Protein AF-A0A173XQC5-F1 (afdb_monomer)

Nearest PDB structures (foldseek):
  3r0a-assembly1_A  TM=6.896E-01  e=1.396E-01  Methanosarcina mazei
  2v79-assembly1_B  TM=6.454E-01  e=3.906E-01  Bacillus subtilis
  3f21-assembly1_B  TM=8.472E-01  e=1.649E+00  Homo sapiens
  1sfu-assembly1_B  TM=7.764E-01  e=1.649E+00  Yaba-like disease virus
  3lmm-assembly2_B  TM=5.802E-01  e=1.438E+00  Corynebacterium diphtheriae

Mean predicted aligned error: 8.22 Å

Organism: NCBI:txid418240

Structure (mmCIF, N/CA/C/O backbone):
data_AF-A0A173XQC5-F1
#
_entry.id   AF-A0A173XQC5-F1
#
loop_
_atom_site.group_PDB
_atom_site.id
_atom_site.type_symbol
_atom_site.label_atom_id
_atom_site.label_alt_id
_atom_site.label_comp_id
_atom_site.label_asym_id
_atom_site.label_entity_id
_atom_site.label_seq_id
_atom_site.pdbx_PDB_ins_code
_atom_site.Cartn_x
_atom_site.Cartn_y
_atom_site.Cartn_z
_atom_site.occupancy
_atom_site.B_iso_or_equiv
_atom_site.auth_seq_id
_atom_site.auth_comp_id
_atom_site.auth_asym_id
_atom_site.auth_atom_id
_atom_site.pdbx_PDB_model_num
ATOM 1 N N . MET A 1 1 ? -30.152 14.641 1.444 1.00 43.34 1 MET A N 1
ATOM 2 C CA . MET A 1 1 ? -30.149 13.581 0.413 1.00 43.34 1 MET A CA 1
ATOM 3 C C . MET A 1 1 ? -28.738 13.475 -0.141 1.00 43.34 1 MET A C 1
ATOM 5 O O . MET A 1 1 ? -28.241 14.466 -0.654 1.00 43.34 1 MET A O 1
ATOM 9 N N . THR A 1 2 ? -28.064 12.340 0.026 1.00 49.25 2 THR A N 1
ATOM 10 C CA . THR A 1 2 ? -26.711 12.110 -0.510 1.00 49.25 2 THR A CA 1
ATOM 11 C C . THR A 1 2 ? -26.831 11.437 -1.873 1.00 49.25 2 THR A C 1
ATOM 13 O O . THR A 1 2 ? -27.351 10.330 -1.983 1.00 49.25 2 THR A O 1
ATOM 16 N N . GLN A 1 3 ? -26.396 12.129 -2.922 1.00 60.69 3 GLN A N 1
ATOM 17 C CA . GLN A 1 3 ? -26.473 11.656 -4.300 1.00 60.69 3 GLN A CA 1
ATOM 18 C C . GLN A 1 3 ? -25.208 10.848 -4.611 1.00 60.69 3 GLN A C 1
ATOM 20 O O . GLN A 1 3 ? -24.098 11.376 -4.578 1.00 60.69 3 GLN A O 1
ATOM 25 N N . VAL A 1 4 ? -25.362 9.545 -4.852 1.00 65.38 4 VAL A N 1
ATOM 26 C CA . VAL A 1 4 ? -24.245 8.664 -5.216 1.00 65.38 4 VAL A CA 1
ATOM 27 C C . VAL A 1 4 ? -24.055 8.730 -6.728 1.00 65.38 4 VAL A C 1
ATOM 29 O O . VAL A 1 4 ? -24.850 8.171 -7.481 1.00 65.38 4 VAL A O 1
ATOM 32 N N . PHE A 1 5 ? -22.990 9.390 -7.176 1.00 64.12 5 PHE A N 1
ATOM 33 C CA . PHE A 1 5 ? -22.554 9.345 -8.569 1.00 64.12 5 PHE A CA 1
ATOM 34 C C . PHE A 1 5 ? -21.757 8.060 -8.797 1.00 64.12 5 PHE A C 1
ATOM 36 O O . PHE A 1 5 ? -20.612 7.937 -8.361 1.00 64.12 5 PHE A O 1
ATOM 43 N N . ARG A 1 6 ? -22.371 7.073 -9.456 1.00 62.72 6 ARG A N 1
ATOM 44 C CA . ARG A 1 6 ? -21.657 5.888 -9.938 1.00 62.72 6 ARG A CA 1
ATOM 45 C C . ARG A 1 6 ? -21.113 6.184 -11.328 1.00 62.72 6 ARG A C 1
ATOM 47 O O . ARG A 1 6 ? -21.876 6.337 -12.272 1.00 62.72 6 ARG A O 1
ATOM 54 N N . VAL A 1 7 ? -19.793 6.266 -11.442 1.00 72.62 7 VAL A N 1
ATOM 55 C CA . VAL A 1 7 ? -19.118 6.227 -12.740 1.00 72.62 7 VAL A CA 1
ATOM 56 C C . VAL A 1 7 ? -19.103 4.765 -13.182 1.00 72.62 7 VAL A C 1
ATOM 58 O O . VAL A 1 7 ? -18.485 3.941 -12.507 1.00 72.62 7 VAL A O 1
ATOM 61 N N . GLU A 1 8 ? -19.783 4.428 -14.279 1.00 66.75 8 GLU A N 1
ATOM 62 C CA . GLU A 1 8 ? -19.635 3.107 -14.897 1.00 66.75 8 GLU A CA 1
ATOM 63 C C . GLU A 1 8 ? -18.199 2.952 -15.406 1.00 66.75 8 GLU A C 1
ATOM 65 O O . GLU A 1 8 ? -17.776 3.594 -16.368 1.00 66.75 8 GLU A O 1
ATOM 70 N N . ARG A 1 9 ? -17.418 2.109 -14.728 1.00 68.44 9 ARG A N 1
ATOM 71 C CA . ARG A 1 9 ? -16.077 1.707 -15.157 1.00 68.44 9 ARG A CA 1
ATOM 72 C C . ARG A 1 9 ? -16.128 0.239 -15.550 1.00 68.44 9 ARG A C 1
ATOM 74 O O . ARG A 1 9 ? -16.013 -0.632 -14.700 1.00 68.44 9 ARG A O 1
ATOM 81 N N . ASN A 1 10 ? -16.292 -0.022 -16.844 1.00 77.56 10 ASN A N 1
ATOM 82 C CA . ASN A 1 10 ? -16.419 -1.386 -17.374 1.00 77.56 10 ASN A CA 1
ATOM 83 C C . ASN A 1 10 ? -15.069 -2.015 -17.775 1.00 77.56 10 ASN A C 1
ATOM 85 O O . ASN A 1 10 ? -15.037 -3.137 -18.273 1.00 77.56 10 ASN A O 1
ATOM 89 N N . LYS A 1 11 ? -13.951 -1.295 -17.602 1.00 79.44 11 LYS A N 1
ATOM 90 C CA . LYS A 1 11 ? -12.580 -1.731 -17.928 1.00 79.44 11 LYS A CA 1
ATOM 91 C C . LYS A 1 11 ? -11.586 -1.135 -16.922 1.00 79.44 11 LYS A C 1
ATOM 93 O O . LYS A 1 11 ? -11.904 -0.129 -16.288 1.00 79.44 11 LYS A O 1
ATOM 98 N N . ASN A 1 12 ? -10.394 -1.729 -16.808 1.00 84.00 12 ASN A N 1
ATOM 99 C CA . ASN A 1 12 ? -9.295 -1.278 -15.936 1.00 84.00 12 ASN A CA 1
ATOM 100 C C . ASN A 1 12 ? -9.690 -1.162 -14.451 1.00 84.00 12 ASN A C 1
ATOM 102 O O . ASN A 1 12 ? -9.448 -0.141 -13.808 1.00 84.00 12 ASN A O 1
ATOM 106 N N . PHE A 1 13 ? -10.333 -2.201 -13.918 1.00 86.94 13 PHE A N 1
ATOM 107 C CA . PHE A 1 13 ? -10.667 -2.307 -12.500 1.00 86.94 13 PHE A CA 1
ATOM 108 C C . PHE A 1 13 ? -10.014 -3.547 -11.891 1.00 86.94 13 PHE A C 1
ATOM 110 O O . PHE A 1 13 ? -9.861 -4.571 -12.554 1.00 86.94 13 PHE A O 1
ATOM 117 N N . THR A 1 14 ? -9.673 -3.454 -10.611 1.00 87.25 14 THR A N 1
ATOM 118 C CA . THR A 1 14 ? -9.115 -4.565 -9.839 1.00 87.25 14 THR A CA 1
ATOM 119 C C . THR A 1 14 ? -10.187 -5.107 -8.909 1.00 87.25 14 THR A C 1
ATOM 121 O O . THR A 1 14 ? -10.722 -4.377 -8.074 1.00 87.25 14 THR A O 1
ATOM 124 N N . VAL A 1 15 ? -10.505 -6.394 -9.048 1.00 87.81 15 VAL A N 1
ATOM 125 C CA . VAL A 1 15 ? -11.342 -7.115 -8.084 1.00 87.81 15 VAL A CA 1
ATOM 126 C C . VAL A 1 15 ? -10.423 -7.725 -7.040 1.00 87.81 15 VAL A C 1
ATOM 128 O O . VAL A 1 15 ? -9.551 -8.522 -7.365 1.00 87.81 15 VAL A O 1
ATOM 131 N N . MET A 1 16 ? -10.618 -7.352 -5.781 1.00 88.44 16 MET A N 1
ATOM 132 C CA . MET A 1 16 ? -9.797 -7.819 -4.667 1.00 88.44 16 MET A CA 1
ATOM 133 C C . MET A 1 16 ? -10.664 -8.170 -3.461 1.00 88.44 16 MET A C 1
ATOM 135 O O . MET A 1 16 ? -11.739 -7.605 -3.256 1.00 88.44 16 MET A O 1
ATOM 139 N N . SER A 1 17 ? -10.192 -9.114 -2.646 1.00 89.44 17 SER A N 1
ATOM 140 C CA . SER A 1 17 ? -10.871 -9.504 -1.409 1.00 89.44 17 SER A CA 1
ATOM 141 C C . SER A 1 17 ? -10.887 -8.358 -0.397 1.00 89.44 17 SER A C 1
ATOM 143 O O . SER A 1 17 ? -9.861 -7.735 -0.132 1.00 89.44 17 SER A O 1
ATOM 145 N N . ASN A 1 18 ? -12.024 -8.155 0.273 1.00 92.94 18 ASN A N 1
ATOM 146 C CA . ASN A 1 18 ? -12.176 -7.150 1.332 1.00 92.94 18 ASN A CA 1
ATOM 147 C C . ASN A 1 18 ? -11.411 -7.472 2.629 1.00 92.94 18 ASN A C 1
ATOM 149 O O . ASN A 1 18 ? -11.460 -6.683 3.572 1.00 92.94 18 ASN A O 1
ATOM 153 N N . HIS A 1 19 ? -10.740 -8.623 2.713 1.00 92.19 19 HIS A N 1
ATOM 154 C CA . HIS A 1 19 ? -10.047 -9.068 3.923 1.00 92.19 19 HIS A CA 1
ATOM 155 C C . HIS A 1 19 ? -9.052 -8.021 4.454 1.00 92.19 19 HIS A C 1
ATOM 157 O O . HIS A 1 19 ? -9.148 -7.604 5.608 1.00 92.19 19 HIS A O 1
ATOM 163 N N . HIS A 1 20 ? -8.163 -7.517 3.593 1.00 91.25 20 HIS A N 1
ATOM 164 C CA . HIS A 1 20 ? -7.155 -6.526 3.977 1.00 91.25 20 HIS A CA 1
ATOM 165 C C . HIS A 1 20 ? -7.771 -5.175 4.375 1.00 91.25 20 HIS A C 1
ATOM 167 O O . HIS A 1 20 ? -7.290 -4.529 5.302 1.00 91.25 20 HIS A O 1
ATOM 173 N N . PHE A 1 21 ? -8.887 -4.765 3.760 1.00 93.06 21 PHE A N 1
ATOM 174 C CA . PHE A 1 21 ? -9.599 -3.549 4.168 1.00 93.06 21 PHE A CA 1
ATOM 175 C C . PHE A 1 21 ? -10.204 -3.656 5.570 1.00 93.06 21 PHE A C 1
ATOM 177 O O . PHE A 1 21 ? -10.221 -2.661 6.301 1.00 93.06 21 PHE A O 1
ATOM 184 N N . LYS A 1 22 ? -10.668 -4.851 5.952 1.00 94.56 22 LYS A N 1
ATOM 185 C CA . LYS A 1 22 ? -11.274 -5.125 7.263 1.00 94.56 22 LYS A CA 1
ATOM 186 C C . LYS A 1 22 ? -10.252 -5.290 8.387 1.00 94.56 22 LYS A C 1
ATOM 188 O O . LYS A 1 22 ? -10.619 -5.120 9.547 1.00 94.56 22 LYS A O 1
ATOM 193 N N . ASN A 1 23 ? -8.994 -5.586 8.067 1.00 94.38 23 ASN A N 1
ATOM 194 C CA . ASN A 1 23 ? -7.923 -5.628 9.055 1.00 94.38 23 ASN A CA 1
ATOM 195 C C . ASN A 1 23 ? -7.675 -4.203 9.598 1.00 94.38 23 ASN A C 1
ATOM 197 O O . ASN A 1 23 ? -7.354 -3.285 8.839 1.00 94.38 23 ASN A O 1
ATOM 201 N N . LYS A 1 24 ? -7.896 -4.003 10.902 1.00 95.50 24 LYS A N 1
ATOM 202 C CA . LYS A 1 24 ? -7.758 -2.697 11.574 1.00 95.50 24 LYS A CA 1
ATOM 203 C C . LYS A 1 24 ? -6.318 -2.361 11.946 1.00 95.50 24 LYS A C 1
ATOM 205 O O . LYS A 1 24 ? -6.030 -1.195 12.187 1.00 95.50 24 LYS A O 1
ATOM 210 N N . ASP A 1 25 ? -5.454 -3.364 11.962 1.00 96.62 25 ASP A N 1
ATOM 211 C CA . ASP A 1 25 ? -4.044 -3.231 12.301 1.00 96.62 25 ASP A CA 1
ATOM 212 C C . ASP A 1 25 ? -3.230 -2.694 11.113 1.00 96.62 25 ASP A C 1
ATOM 214 O O . ASP A 1 25 ? -2.149 -2.149 11.29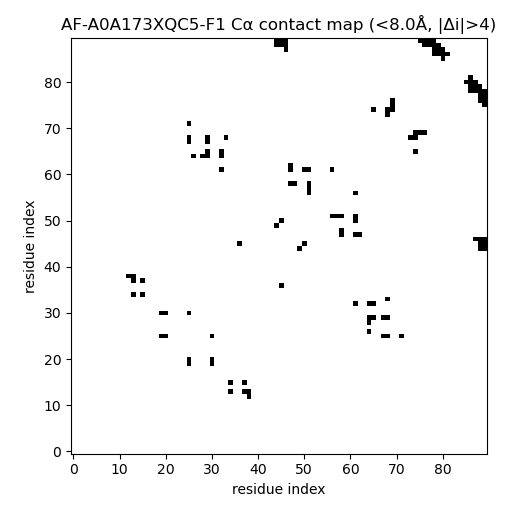9 1.00 96.62 25 ASP A O 1
ATOM 218 N N . LEU A 1 26 ? -3.788 -2.777 9.896 1.00 96.88 26 LEU A N 1
ATOM 219 C CA . LEU A 1 26 ? -3.228 -2.153 8.702 1.00 96.88 26 LEU A CA 1
ATOM 220 C C . LEU A 1 26 ? -3.577 -0.665 8.581 1.00 96.88 26 LEU A C 1
ATOM 222 O O . LEU A 1 26 ? -4.749 -0.261 8.563 1.00 96.88 26 LEU A O 1
ATOM 226 N N . SER A 1 27 ? -2.551 0.133 8.321 1.00 97.25 27 SER A N 1
ATOM 227 C CA . SER A 1 27 ? -2.638 1.522 7.908 1.00 97.25 27 SER A CA 1
ATOM 228 C C . SER A 1 27 ? -3.324 1.657 6.545 1.00 97.25 27 SER A C 1
ATOM 230 O O . SER A 1 27 ? -3.245 0.792 5.667 1.00 97.25 27 SER A O 1
ATOM 232 N N . LEU A 1 28 ? -3.993 2.794 6.321 1.00 95.94 28 LEU A N 1
ATOM 233 C CA . LEU A 1 28 ? -4.590 3.100 5.014 1.00 95.94 28 LEU A CA 1
ATOM 234 C C . LEU A 1 28 ? -3.541 3.148 3.898 1.00 95.94 28 LEU A C 1
ATOM 236 O O . LEU A 1 28 ? -3.841 2.802 2.759 1.00 95.94 28 LEU A O 1
ATOM 240 N N . LYS A 1 29 ? -2.307 3.521 4.240 1.00 95.00 29 LYS A N 1
ATOM 241 C CA . LYS A 1 29 ? -1.166 3.501 3.331 1.00 95.00 29 LYS A CA 1
ATOM 242 C C . LYS A 1 29 ? -0.836 2.079 2.880 1.00 95.00 29 LYS A C 1
ATOM 244 O O . LYS A 1 29 ? -0.757 1.837 1.681 1.00 95.00 29 LYS A O 1
ATOM 249 N N . ALA A 1 30 ? -0.702 1.136 3.815 1.00 96.50 30 ALA A N 1
ATOM 250 C CA . ALA A 1 30 ? -0.453 -0.268 3.495 1.00 96.50 30 ALA A CA 1
ATOM 251 C C . ALA A 1 30 ? -1.589 -0.869 2.654 1.00 96.50 30 ALA A C 1
ATOM 253 O O . ALA A 1 30 ? -1.333 -1.521 1.644 1.00 96.50 30 ALA A O 1
ATOM 254 N N . LYS A 1 31 ? -2.850 -0.571 2.997 1.00 96.56 31 LYS A N 1
ATOM 255 C CA . LYS A 1 31 ? -4.021 -0.992 2.205 1.00 96.56 31 LYS A CA 1
ATOM 256 C C . LYS A 1 31 ? -3.992 -0.431 0.782 1.00 96.56 31 LYS A C 1
ATOM 258 O O . LYS A 1 31 ? -4.240 -1.167 -0.171 1.00 96.56 31 LYS A O 1
ATOM 263 N N . GLY A 1 32 ? -3.678 0.856 0.641 1.00 94.94 32 GLY A N 1
ATOM 264 C CA . GLY A 1 32 ? -3.563 1.526 -0.653 1.00 94.94 32 GLY A CA 1
ATOM 265 C C . GLY A 1 32 ? -2.435 0.949 -1.503 1.00 94.94 32 GLY A C 1
ATOM 266 O O . GLY A 1 32 ? -2.649 0.657 -2.676 1.00 94.94 32 GLY A O 1
ATOM 267 N N . LEU A 1 33 ? -1.267 0.707 -0.902 1.00 95.50 33 LEU A N 1
ATOM 268 C CA . LEU A 1 33 ? -0.138 0.100 -1.600 1.00 95.50 33 LEU A CA 1
ATOM 269 C C . LEU A 1 33 ? -0.451 -1.329 -2.054 1.00 95.50 33 LEU A C 1
ATOM 271 O O . LEU A 1 33 ? -0.183 -1.661 -3.203 1.00 95.50 33 LEU A O 1
ATOM 275 N N . LEU A 1 34 ? -1.069 -2.154 -1.203 1.00 94.75 34 LEU A N 1
ATOM 276 C CA . LEU A 1 34 ? -1.480 -3.506 -1.588 1.00 94.75 34 LEU A CA 1
ATOM 277 C C . LEU A 1 34 ? -2.489 -3.475 -2.744 1.00 94.75 34 LEU A C 1
ATOM 279 O O . LEU A 1 34 ? -2.349 -4.222 -3.708 1.00 94.75 34 LEU A O 1
ATOM 283 N N . SER A 1 35 ? -3.466 -2.568 -2.682 1.00 94.31 35 SER A N 1
ATOM 284 C CA . SER A 1 35 ? -4.447 -2.372 -3.759 1.00 94.31 35 SER A CA 1
ATOM 285 C C . SER A 1 35 ? -3.778 -1.983 -5.078 1.00 94.31 35 SER A C 1
ATOM 287 O O . SER A 1 35 ? -4.148 -2.493 -6.132 1.00 94.31 35 SER A O 1
ATOM 289 N N . LEU A 1 36 ? -2.775 -1.100 -5.017 1.00 93.69 36 LEU A N 1
ATOM 290 C CA . LEU A 1 36 ? -1.975 -0.717 -6.17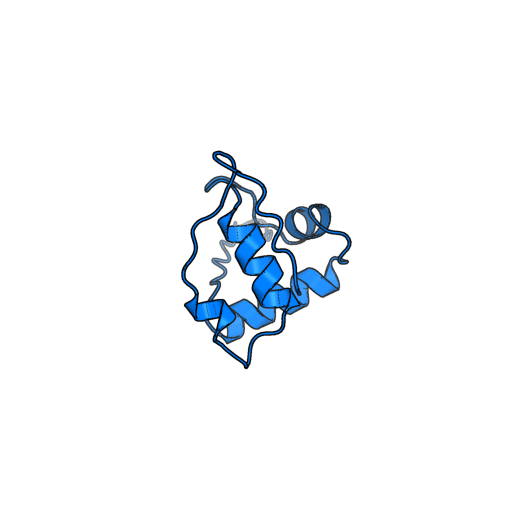4 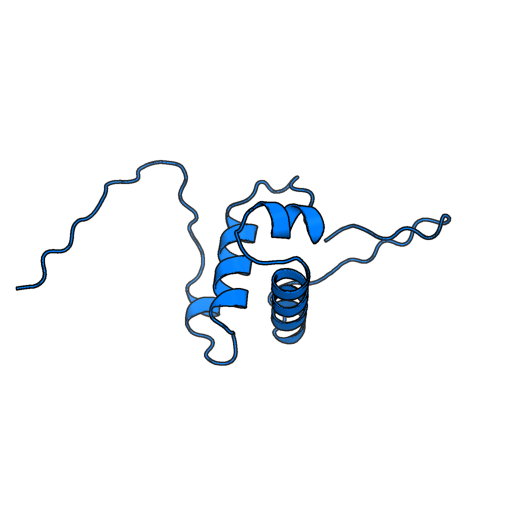1.00 93.69 36 LEU A CA 1
ATOM 291 C C . LEU A 1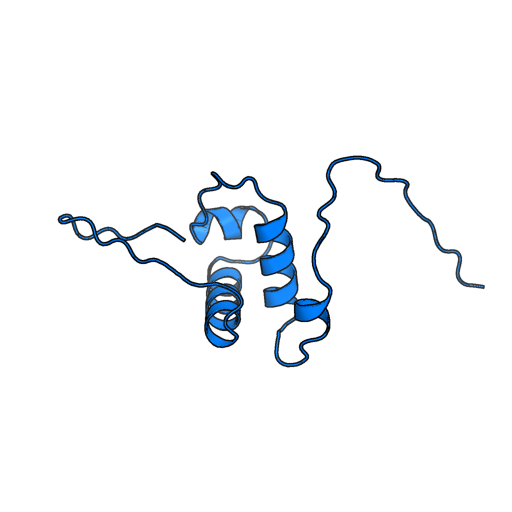 36 ? -1.209 -1.924 -6.719 1.00 93.69 36 LEU A C 1
ATOM 293 O O . LEU A 1 36 ? -1.315 -2.206 -7.905 1.00 93.69 36 LEU A O 1
ATOM 297 N N . MET A 1 37 ? -0.501 -2.670 -5.869 1.00 92.44 37 MET A N 1
ATOM 298 C CA . MET A 1 37 ? 0.279 -3.844 -6.278 1.00 92.44 37 MET A CA 1
ATOM 299 C C . MET A 1 37 ? -0.576 -4.908 -6.981 1.00 92.44 37 MET A C 1
ATOM 301 O O . MET A 1 37 ? -0.128 -5.466 -7.978 1.00 92.44 37 MET A O 1
ATOM 305 N N . LEU A 1 38 ? -1.811 -5.133 -6.513 1.00 91.69 38 LEU A N 1
ATOM 306 C CA . LEU A 1 38 ? -2.783 -6.056 -7.121 1.00 91.69 38 LEU A CA 1
ATOM 307 C C . LEU A 1 38 ? -3.357 -5.561 -8.458 1.00 91.69 38 LEU A C 1
ATOM 309 O O . LEU A 1 38 ? -3.962 -6.336 -9.193 1.00 91.69 38 LEU A O 1
ATOM 313 N N . SER A 1 39 ? -3.226 -4.268 -8.756 1.00 92.81 39 SER A N 1
ATOM 314 C CA . SER A 1 39 ? -3.666 -3.686 -10.029 1.00 92.81 39 SER A CA 1
ATOM 315 C C . SER A 1 39 ? -2.604 -3.741 -11.126 1.00 92.81 39 SER A C 1
ATOM 317 O O . SER A 1 39 ? -2.907 -3.442 -12.281 1.00 92.81 39 SER A O 1
ATOM 319 N N . LEU A 1 40 ? -1.367 -4.094 -10.768 1.00 92.00 40 LEU A N 1
ATOM 320 C CA . LEU A 1 40 ? -0.241 -4.149 -11.691 1.00 92.00 40 LEU A CA 1
ATOM 321 C C . LEU A 1 40 ? -0.183 -5.510 -12.409 1.00 92.00 40 LEU A C 1
ATOM 323 O O . LEU A 1 40 ? -0.672 -6.504 -11.870 1.00 92.00 40 LEU A O 1
ATOM 327 N N . PRO A 1 41 ? 0.409 -5.567 -13.615 1.00 89.38 41 PRO A N 1
ATOM 328 C CA . PRO A 1 41 ? 0.692 -6.823 -14.308 1.00 89.38 41 PRO A CA 1
ATOM 329 C C . PRO A 1 41 ? 1.574 -7.774 -13.482 1.00 89.38 41 PRO A C 1
ATOM 331 O O . PRO A 1 41 ? 2.402 -7.322 -12.694 1.00 89.38 41 PRO A O 1
ATOM 334 N N . GLU A 1 42 ? 1.449 -9.085 -13.701 1.00 81.44 42 GLU A N 1
ATOM 335 C CA . GLU A 1 42 ? 2.236 -10.104 -12.980 1.00 81.44 42 GLU A CA 1
ATOM 336 C C . GLU A 1 42 ? 3.750 -9.986 -13.215 1.00 81.44 42 GLU A C 1
ATOM 338 O O . GLU A 1 42 ? 4.549 -10.336 -12.350 1.00 81.44 42 GLU A O 1
ATOM 343 N N . ASP A 1 43 ? 4.157 -9.475 -14.378 1.00 83.38 43 ASP A N 1
ATOM 344 C CA . ASP A 1 43 ? 5.552 -9.249 -14.759 1.00 83.38 43 ASP A CA 1
ATOM 345 C C . ASP A 1 43 ? 6.106 -7.906 -14.256 1.00 83.38 43 ASP A C 1
ATOM 347 O O . ASP 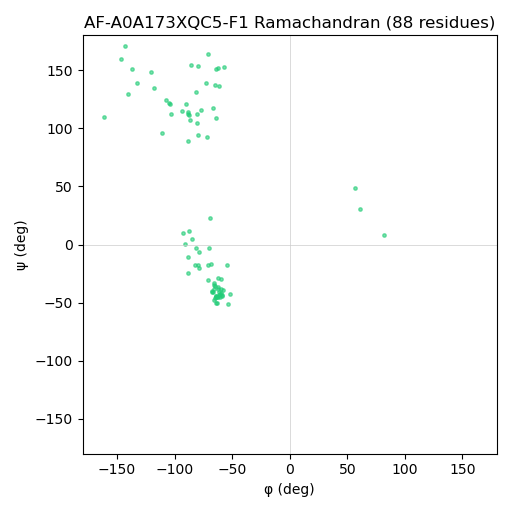A 1 43 ? 7.246 -7.541 -14.565 1.00 83.38 43 ASP A O 1
ATOM 351 N N . TRP A 1 44 ? 5.325 -7.161 -13.467 1.00 86.88 44 TRP A N 1
ATOM 352 C CA . TRP A 1 44 ? 5.757 -5.879 -12.941 1.00 86.88 44 TRP A CA 1
ATOM 353 C C . TRP A 1 44 ? 6.996 -6.019 -12.051 1.00 86.88 44 TRP A C 1
ATOM 355 O O . TRP A 1 44 ? 7.099 -6.876 -11.175 1.00 86.88 44 TRP A O 1
ATOM 365 N N . ASN A 1 45 ? 7.952 -5.109 -12.228 1.00 80.06 45 ASN A N 1
ATOM 366 C CA . ASN A 1 45 ? 9.127 -5.052 -11.373 1.00 80.06 45 ASN A CA 1
ATOM 367 C C . ASN A 1 45 ? 8.777 -4.354 -10.050 1.00 80.06 45 ASN A C 1
ATOM 369 O O . ASN A 1 45 ? 8.852 -3.129 -9.934 1.00 80.06 45 ASN A O 1
ATOM 373 N N . TYR A 1 46 ? 8.428 -5.146 -9.037 1.00 83.56 46 TYR A N 1
ATOM 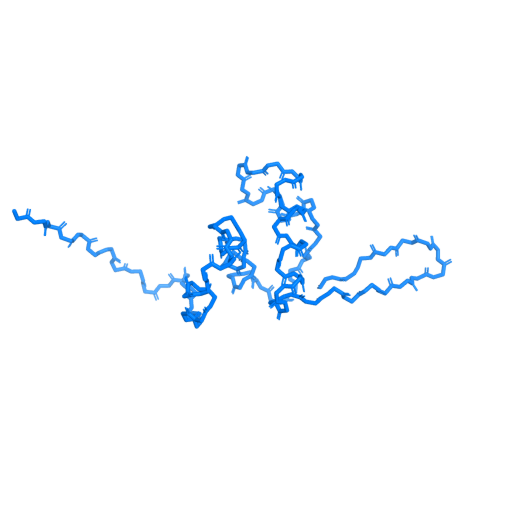374 C CA . TYR A 1 46 ? 7.990 -4.693 -7.712 1.00 83.56 46 TYR A CA 1
ATOM 375 C C . TYR A 1 46 ? 9.077 -4.039 -6.841 1.00 83.56 46 TYR A C 1
ATOM 377 O O . TYR A 1 46 ? 8.940 -3.970 -5.623 1.00 83.56 46 TYR A O 1
ATOM 385 N N . ASN A 1 47 ? 10.156 -3.507 -7.416 1.00 87.12 47 ASN A N 1
ATOM 386 C CA . ASN A 1 47 ? 11.156 -2.776 -6.645 1.00 87.12 47 ASN A CA 1
ATOM 387 C C . ASN A 1 47 ? 10.565 -1.514 -5.969 1.00 87.12 47 ASN A C 1
ATOM 389 O O . ASN A 1 47 ? 9.621 -0.888 -6.454 1.00 87.12 47 ASN A O 1
ATOM 393 N N . ILE A 1 48 ? 11.154 -1.112 -4.837 1.00 89.38 48 ILE A N 1
ATOM 394 C CA . ILE A 1 48 ? 10.618 -0.018 -4.005 1.00 89.38 48 ILE A CA 1
ATOM 395 C C . ILE A 1 48 ? 10.601 1.320 -4.760 1.00 89.38 48 ILE A C 1
ATOM 397 O O . ILE A 1 48 ? 9.679 2.109 -4.577 1.00 89.38 48 ILE A O 1
ATOM 401 N N . GLN A 1 49 ? 11.605 1.589 -5.601 1.00 89.75 49 GLN A N 1
ATOM 402 C CA . GLN A 1 49 ? 11.694 2.848 -6.351 1.00 89.75 49 GLN A CA 1
ATOM 403 C C . GLN A 1 49 ? 10.577 2.958 -7.399 1.00 89.75 49 GLN A C 1
ATOM 405 O O . GLN A 1 49 ? 9.965 4.013 -7.529 1.00 89.75 49 GLN A O 1
ATOM 410 N N . GLY A 1 50 ? 10.280 1.860 -8.093 1.00 90.88 50 GLY A N 1
ATOM 411 C CA . GLY A 1 50 ? 9.201 1.753 -9.066 1.00 90.88 50 GLY A CA 1
ATOM 412 C C . GLY A 1 50 ? 7.831 1.842 -8.408 1.00 90.88 50 GLY A C 1
ATOM 413 O O . GLY A 1 50 ? 6.959 2.530 -8.914 1.00 90.88 50 GLY A O 1
ATOM 414 N N . LEU A 1 51 ? 7.638 1.231 -7.238 1.00 92.12 51 LEU A N 1
ATOM 415 C CA . LEU A 1 51 ? 6.389 1.4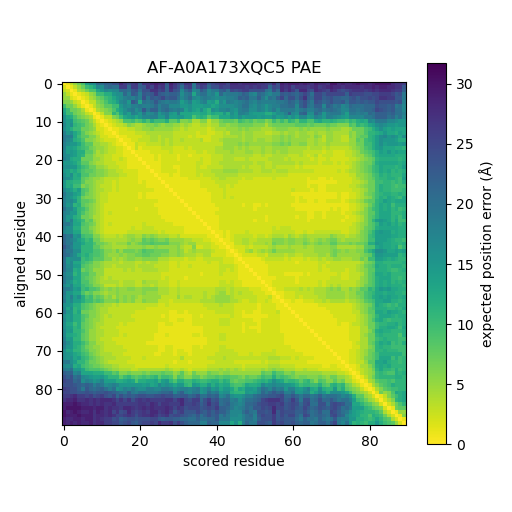06 -6.489 1.00 92.12 51 LEU A CA 1
ATOM 416 C C . LEU A 1 51 ? 6.212 2.846 -5.985 1.00 92.12 51 LEU A C 1
ATOM 418 O O . LEU A 1 51 ? 5.107 3.381 -6.030 1.00 92.12 51 LEU A O 1
ATOM 422 N N . ALA A 1 52 ? 7.292 3.500 -5.548 1.00 92.75 52 ALA A N 1
ATOM 423 C CA . ALA A 1 52 ? 7.249 4.900 -5.134 1.00 92.75 52 ALA A CA 1
ATOM 424 C C . ALA A 1 52 ? 6.920 5.850 -6.293 1.00 92.75 52 ALA A C 1
ATOM 426 O O . ALA A 1 52 ? 6.171 6.800 -6.086 1.00 92.75 52 ALA A O 1
ATOM 427 N N . SER A 1 53 ? 7.393 5.577 -7.514 1.00 93.00 53 SER A N 1
ATOM 428 C CA . SER A 1 53 ? 7.114 6.440 -8.672 1.00 93.00 53 SER A CA 1
ATOM 429 C C . SER A 1 53 ? 5.646 6.432 -9.122 1.00 93.00 53 SER A C 1
ATOM 431 O O . SER A 1 53 ? 5.220 7.347 -9.825 1.00 93.00 53 SER A O 1
ATOM 433 N N . LEU A 1 54 ? 4.853 5.446 -8.690 1.00 91.56 54 LEU A N 1
ATOM 434 C CA . LEU A 1 54 ? 3.423 5.336 -8.999 1.00 91.56 54 LEU A CA 1
ATOM 435 C C . LEU A 1 54 ? 2.530 6.207 -8.101 1.00 91.56 54 LEU A C 1
ATOM 437 O O . LEU A 1 54 ? 1.312 6.238 -8.281 1.00 91.56 54 LEU A O 1
ATOM 441 N N . SER A 1 55 ? 3.101 6.904 -7.117 1.00 88.25 55 SER A N 1
ATOM 442 C CA . SER A 1 55 ? 2.338 7.704 -6.162 1.00 88.25 55 SER A CA 1
ATOM 443 C C . SER A 1 55 ? 3.066 8.995 -5.790 1.00 88.25 55 SER A C 1
ATOM 445 O O . SER A 1 55 ? 4.224 9.208 -6.133 1.00 88.25 55 SER A O 1
ATOM 447 N N . ARG A 1 56 ? 2.376 9.884 -5.069 1.00 91.81 56 ARG A N 1
ATOM 448 C CA . ARG A 1 56 ? 3.008 11.070 -4.466 1.00 91.81 56 ARG A CA 1
ATOM 449 C C . ARG A 1 56 ? 3.766 10.737 -3.179 1.00 91.81 56 ARG A C 1
ATOM 451 O O . ARG A 1 56 ? 4.399 11.620 -2.606 1.00 91.81 56 ARG A O 1
ATOM 458 N N . ASP A 1 57 ? 3.658 9.499 -2.702 1.00 90.75 57 ASP A N 1
ATOM 459 C CA . ASP A 1 57 ? 4.350 9.050 -1.509 1.00 90.75 57 ASP A CA 1
ATOM 460 C C . ASP A 1 57 ? 5.846 8.875 -1.783 1.00 90.75 57 ASP A C 1
ATOM 462 O O . ASP A 1 57 ? 6.269 8.345 -2.809 1.00 90.75 57 ASP A O 1
ATOM 466 N N . GLY A 1 58 ? 6.666 9.300 -0.823 1.00 92.88 58 GLY A N 1
ATOM 467 C CA . GLY A 1 58 ? 8.111 9.109 -0.896 1.00 92.88 58 GLY A CA 1
ATOM 468 C C . GLY A 1 58 ? 8.533 7.647 -0.716 1.00 92.88 58 GLY A C 1
ATOM 469 O O . GLY A 1 58 ? 7.806 6.822 -0.156 1.00 92.88 58 GLY A O 1
ATOM 470 N N . ILE A 1 59 ? 9.775 7.349 -1.105 1.00 94.31 59 ILE A N 1
ATOM 471 C CA . ILE A 1 59 ? 10.393 6.013 -1.007 1.00 94.31 59 ILE A CA 1
ATOM 472 C C . ILE A 1 59 ? 10.275 5.420 0.404 1.00 94.31 59 ILE A C 1
ATOM 474 O O . ILE A 1 59 ? 9.956 4.241 0.550 1.00 94.31 59 ILE A O 1
ATOM 478 N N . ASP A 1 60 ? 10.492 6.215 1.454 1.00 95.38 60 ASP A N 1
ATOM 479 C CA . ASP A 1 60 ? 10.403 5.725 2.836 1.00 95.38 60 ASP A CA 1
ATOM 480 C C . ASP A 1 60 ? 8.965 5.415 3.269 1.00 95.38 60 ASP A C 1
ATOM 482 O O . ASP A 1 60 ? 8.720 4.490 4.051 1.00 95.38 60 ASP A O 1
ATOM 486 N N . SER A 1 61 ? 7.992 6.136 2.708 1.00 95.50 61 SER A N 1
ATOM 487 C CA . SER A 1 61 ? 6.570 5.869 2.916 1.00 95.50 61 SER A CA 1
ATOM 488 C C . SER A 1 61 ? 6.195 4.510 2.315 1.00 95.50 61 SER A C 1
ATOM 490 O O . SER A 1 61 ? 5.629 3.667 3.008 1.00 95.50 61 SER A O 1
ATOM 492 N N . VAL A 1 62 ? 6.617 4.236 1.077 1.00 95.06 62 VAL A N 1
ATOM 493 C CA . VAL A 1 62 ? 6.411 2.929 0.431 1.00 95.06 62 VAL A CA 1
ATOM 494 C C . VAL A 1 62 ? 7.163 1.819 1.162 1.00 95.06 62 VAL A C 1
ATOM 496 O O . VAL A 1 62 ? 6.599 0.769 1.455 1.00 95.06 62 VAL A O 1
ATOM 499 N N . ARG A 1 63 ? 8.425 2.052 1.535 1.00 94.31 63 ARG A N 1
ATOM 500 C CA . ARG A 1 63 ? 9.240 1.076 2.270 1.00 94.31 63 ARG A CA 1
ATOM 501 C C . ARG A 1 63 ? 8.604 0.679 3.604 1.00 94.31 63 ARG A C 1
ATOM 503 O O . ARG A 1 63 ? 8.629 -0.500 3.948 1.00 94.31 63 ARG A O 1
ATOM 510 N N . SER A 1 64 ? 8.072 1.641 4.360 1.00 96.69 64 SER A N 1
ATOM 511 C CA . SER A 1 64 ? 7.390 1.363 5.632 1.00 96.69 64 SER A CA 1
ATOM 512 C C . SER A 1 64 ? 6.089 0.587 5.425 1.00 96.69 64 SER A C 1
ATOM 514 O O . SER A 1 64 ? 5.865 -0.387 6.137 1.00 96.69 64 SER A O 1
ATOM 516 N N . ALA A 1 65 ? 5.302 0.931 4.403 1.00 96.50 65 ALA A N 1
ATOM 517 C CA . ALA A 1 65 ? 4.098 0.185 4.044 1.00 96.50 65 ALA A CA 1
ATOM 518 C C . ALA A 1 65 ? 4.399 -1.270 3.642 1.00 96.50 65 ALA A C 1
ATOM 520 O O . ALA A 1 65 ? 3.698 -2.176 4.077 1.00 96.50 65 ALA A O 1
ATOM 521 N N . ILE A 1 66 ? 5.467 -1.525 2.875 1.00 94.75 66 ILE A N 1
ATOM 522 C CA . ILE A 1 66 ? 5.867 -2.900 2.522 1.00 94.75 66 ILE A CA 1
ATOM 523 C C . ILE A 1 66 ? 6.251 -3.691 3.774 1.00 94.75 66 ILE A C 1
ATOM 525 O O . ILE A 1 66 ? 5.795 -4.816 3.935 1.00 94.75 66 ILE A O 1
ATOM 529 N N . LYS A 1 67 ? 7.044 -3.108 4.683 1.00 95.06 67 LYS A N 1
ATOM 530 C CA . LYS A 1 67 ? 7.412 -3.774 5.947 1.00 95.06 67 LYS A CA 1
ATOM 531 C C . LYS A 1 67 ? 6.189 -4.124 6.792 1.00 95.06 67 LYS A C 1
ATOM 533 O O . LYS A 1 67 ? 6.153 -5.173 7.425 1.00 95.06 67 LYS A O 1
ATOM 538 N N . GLU A 1 68 ? 5.198 -3.240 6.813 1.00 97.31 68 GLU A N 1
ATOM 539 C CA . GLU A 1 68 ? 3.931 -3.469 7.502 1.00 97.31 68 GLU A CA 1
ATOM 540 C C . GLU A 1 68 ? 3.149 -4.628 6.863 1.00 97.31 68 GLU A C 1
ATOM 542 O O . GLU A 1 68 ? 2.699 -5.537 7.558 1.00 97.31 68 GLU A O 1
ATOM 547 N N . LEU A 1 69 ? 3.050 -4.654 5.532 1.00 95.94 69 LEU A N 1
ATOM 548 C CA . LEU A 1 69 ? 2.412 -5.750 4.798 1.00 95.94 69 LEU A CA 1
ATOM 549 C C . LEU A 1 69 ? 3.139 -7.090 4.995 1.00 95.94 69 LEU A C 1
ATOM 551 O O . LEU A 1 69 ? 2.477 -8.115 5.144 1.00 95.94 69 LEU A O 1
ATOM 555 N N . GLU A 1 70 ? 4.4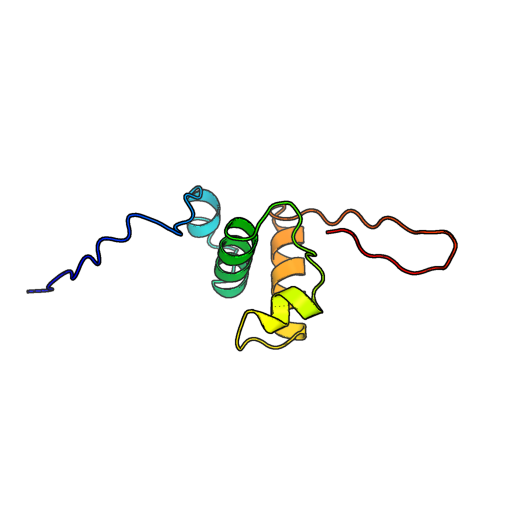73 -7.085 5.044 1.00 94.81 70 GLU A N 1
ATOM 556 C CA . GLU A 1 70 ? 5.296 -8.257 5.377 1.00 94.81 70 GLU A CA 1
ATOM 557 C C . GLU A 1 70 ? 5.009 -8.750 6.803 1.00 94.81 70 GLU A C 1
ATOM 559 O O . GLU A 1 70 ? 4.802 -9.944 7.025 1.00 94.81 70 GLU A O 1
ATOM 564 N N . HIS A 1 71 ? 4.930 -7.829 7.769 1.00 95.88 71 HIS A N 1
ATOM 565 C CA . HIS A 1 71 ? 4.637 -8.150 9.165 1.00 95.88 71 HIS A CA 1
ATOM 566 C C . HIS A 1 71 ? 3.285 -8.860 9.326 1.00 95.88 71 HIS A C 1
ATOM 568 O O . HIS A 1 71 ? 3.200 -9.878 10.013 1.00 95.88 71 HIS A O 1
ATOM 574 N N . TYR A 1 72 ? 2.248 -8.375 8.636 1.00 95.75 72 TYR A N 1
ATOM 575 C CA . TYR A 1 72 ? 0.909 -8.972 8.650 1.00 95.75 72 TYR A CA 1
ATOM 576 C C . TYR A 1 72 ? 0.697 -10.080 7.604 1.00 95.75 72 TYR A C 1
ATOM 578 O O . TYR A 1 72 ? -0.441 -10.506 7.408 1.00 95.75 72 TYR A O 1
ATOM 586 N N . ARG A 1 73 ? 1.764 -10.571 6.952 1.00 93.31 73 ARG A N 1
ATOM 587 C CA . ARG A 1 73 ? 1.727 -11.692 5.988 1.00 93.31 73 ARG A CA 1
ATOM 588 C C . ARG A 1 73 ? 0.847 -11.453 4.754 1.00 93.31 73 ARG A C 1
ATOM 590 O O . ARG A 1 73 ? 0.309 -12.394 4.180 1.00 93.31 73 ARG A O 1
ATOM 597 N N . TYR A 1 74 ? 0.717 -10.200 4.326 1.00 93.56 74 TYR A N 1
ATOM 598 C CA . TYR A 1 74 ? 0.071 -9.852 3.055 1.00 93.56 74 TYR A CA 1
ATOM 599 C C . TYR A 1 74 ? 1.037 -9.849 1.872 1.00 93.56 74 TYR A C 1
ATOM 601 O O . TYR A 1 74 ? 0.602 -10.002 0.735 1.00 93.56 74 TYR A O 1
ATOM 609 N N . VAL A 1 75 ? 2.327 -9.645 2.134 1.00 90.75 75 VAL A N 1
ATOM 610 C CA . VAL A 1 75 ? 3.395 -9.666 1.132 1.00 90.75 75 VAL A CA 1
ATOM 611 C C . VAL A 1 75 ? 4.530 -10.523 1.671 1.00 90.75 75 VAL A C 1
ATOM 613 O O . VAL A 1 75 ? 4.877 -10.429 2.845 1.00 90.75 75 VAL A O 1
ATOM 616 N N . GLU A 1 76 ? 5.129 -11.339 0.814 1.00 87.00 76 GLU A N 1
ATOM 617 C CA . GLU A 1 76 ? 6.365 -12.053 1.118 1.00 87.00 76 GLU A CA 1
ATOM 618 C C . GLU A 1 76 ? 7.445 -11.603 0.142 1.00 87.00 76 GLU A C 1
ATOM 620 O O . GLU A 1 76 ? 7.198 -11.483 -1.054 1.00 87.00 76 GLU A O 1
ATOM 625 N N . ARG A 1 77 ? 8.650 -11.330 0.650 1.00 78.44 77 ARG A N 1
ATOM 626 C CA . ARG A 1 77 ? 9.777 -10.891 -0.174 1.00 78.44 77 ARG A CA 1
ATOM 627 C C . ARG A 1 77 ? 10.744 -12.041 -0.400 1.00 78.44 77 ARG A C 1
ATOM 629 O O . ARG A 1 77 ? 11.460 -12.439 0.519 1.00 78.44 77 ARG A O 1
ATOM 636 N N . ASN A 1 78 ? 10.840 -12.501 -1.642 1.00 72.69 78 ASN A N 1
ATOM 637 C CA . ASN A 1 78 ? 11.799 -13.529 -2.035 1.00 72.69 78 ASN A CA 1
ATOM 638 C C . ASN A 1 78 ? 13.139 -12.907 -2.440 1.00 72.69 78 ASN A C 1
ATOM 640 O O . ASN A 1 78 ? 13.402 -12.599 -3.599 1.00 72.69 78 ASN A O 1
ATOM 644 N N . ILE A 1 79 ? 14.027 -12.731 -1.462 1.00 63.41 79 ILE A N 1
ATOM 645 C CA . ILE A 1 79 ? 15.374 -12.211 -1.706 1.00 63.41 79 ILE A CA 1
ATOM 646 C C . ILE A 1 79 ? 16.220 -13.281 -2.412 1.00 63.41 79 ILE A C 1
ATOM 648 O O . ILE A 1 79 ? 16.877 -14.094 -1.766 1.00 63.41 79 ILE A O 1
ATOM 652 N N . ILE A 1 80 ? 16.248 -13.253 -3.744 1.00 61.25 80 ILE A N 1
ATOM 653 C CA . ILE A 1 80 ? 17.208 -14.036 -4.526 1.00 61.25 80 ILE A CA 1
ATOM 654 C C . ILE A 1 80 ? 18.534 -13.271 -4.526 1.00 61.25 80 ILE A C 1
ATOM 656 O O . ILE A 1 80 ? 18.629 -12.162 -5.057 1.00 61.25 80 ILE A O 1
ATOM 660 N N . ARG A 1 81 ? 19.544 -13.840 -3.862 1.00 54.59 81 ARG A N 1
ATOM 661 C CA . ARG A 1 81 ? 20.920 -13.335 -3.874 1.00 54.59 81 ARG A CA 1
ATOM 662 C C . ARG A 1 81 ? 21.648 -13.951 -5.058 1.00 54.59 81 ARG A C 1
ATOM 664 O O . ARG A 1 81 ? 21.931 -15.143 -5.039 1.00 54.59 81 ARG A O 1
ATOM 671 N N . ASN A 1 82 ? 21.977 -13.136 -6.051 1.00 53.09 82 ASN A N 1
ATOM 672 C CA . ASN A 1 82 ? 22.942 -13.538 -7.069 1.00 53.09 82 ASN A CA 1
ATOM 673 C C . ASN A 1 82 ? 24.362 -13.370 -6.498 1.00 53.09 82 ASN A C 1
ATOM 675 O O . ASN A 1 82 ? 24.586 -12.520 -5.633 1.00 53.09 82 ASN A O 1
ATOM 679 N N . GLU A 1 83 ? 25.323 -14.151 -6.999 1.00 55.47 83 GLU A N 1
ATOM 680 C CA . GLU A 1 83 ? 26.724 -14.212 -6.531 1.00 55.47 83 GLU A CA 1
ATOM 681 C C . GLU A 1 83 ? 27.441 -12.843 -6.505 1.00 55.47 83 GLU A C 1
ATOM 683 O O . GLU A 1 83 ? 28.427 -12.663 -5.798 1.00 55.47 83 GLU A O 1
ATOM 688 N N . SER A 1 84 ? 26.905 -11.844 -7.213 1.00 59.38 84 SER A N 1
ATOM 689 C CA . SER A 1 84 ? 27.421 -10.470 -7.285 1.00 59.38 84 SER A CA 1
ATOM 690 C C . SER A 1 84 ? 26.813 -9.485 -6.269 1.00 59.38 84 SER A C 1
ATOM 692 O O . SER A 1 84 ? 27.038 -8.285 -6.379 1.00 59.38 84 SER A O 1
ATOM 694 N N . GLY A 1 85 ? 26.039 -9.946 -5.279 1.00 50.41 85 GLY A N 1
ATOM 695 C CA . GLY A 1 85 ? 25.651 -9.124 -4.121 1.00 50.41 85 GLY A CA 1
ATOM 696 C C . GLY A 1 85 ? 24.469 -8.162 -4.312 1.00 50.41 85 GLY A C 1
ATOM 697 O O . GLY A 1 85 ? 24.170 -7.395 -3.397 1.00 50.41 85 GLY A O 1
ATOM 698 N N . TYR A 1 86 ? 23.746 -8.221 -5.434 1.00 51.44 86 TYR A N 1
ATOM 699 C CA . TYR A 1 86 ? 22.533 -7.420 -5.642 1.00 51.44 86 TYR A CA 1
ATOM 700 C C . TYR A 1 86 ? 21.267 -8.282 -5.565 1.00 51.44 86 TYR A C 1
ATOM 702 O O . TYR A 1 86 ? 21.112 -9.265 -6.287 1.00 51.44 86 TYR A O 1
ATOM 710 N N . CYS A 1 87 ? 20.362 -7.887 -4.668 1.00 48.88 87 CYS A N 1
ATOM 711 C CA . CYS A 1 87 ? 19.076 -8.527 -4.406 1.00 48.88 87 CYS A CA 1
ATOM 712 C C . CYS A 1 87 ? 17.943 -7.716 -5.025 1.00 48.88 87 CYS A C 1
ATOM 714 O O . CYS A 1 87 ? 17.726 -6.592 -4.575 1.00 48.88 87 CYS A O 1
ATOM 716 N N . THR A 1 88 ? 17.151 -8.279 -5.937 1.00 44.41 88 THR A N 1
ATOM 717 C CA . THR A 1 88 ? 15.740 -7.884 -6.118 1.00 44.41 88 THR A CA 1
ATOM 718 C C . THR A 1 88 ? 14.988 -8.976 -6.878 1.00 44.41 88 THR A C 1
ATOM 720 O O . THR A 1 88 ? 15.178 -9.132 -8.078 1.00 44.41 88 THR A O 1
ATOM 723 N N . LYS A 1 89 ? 14.087 -9.676 -6.187 1.00 40.34 89 LYS A N 1
ATOM 724 C CA . LYS A 1 89 ? 12.760 -10.034 -6.698 1.00 40.34 89 LYS A CA 1
ATOM 725 C C . LYS A 1 89 ? 11.793 -9.873 -5.519 1.00 40.34 89 LYS A C 1
ATOM 727 O O . LYS A 1 89 ? 12.117 -10.259 -4.398 1.00 40.34 89 LYS A O 1
ATOM 732 N N . ILE A 1 90 ? 10.704 -9.152 -5.739 1.00 52.91 90 ILE A N 1
ATOM 733 C CA . ILE A 1 90 ? 9.551 -9.096 -4.836 1.00 52.91 90 ILE A CA 1
ATOM 734 C C . ILE A 1 90 ? 8.497 -9.954 -5.509 1.00 52.91 90 ILE A C 1
ATOM 736 O O . ILE A 1 90 ? 8.364 -9.790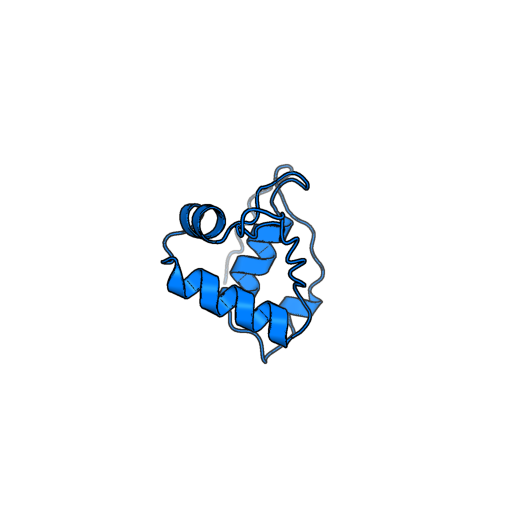 -6.742 1.00 52.91 90 ILE A O 1
#

Foldseek 3Di:
DDDDDDDDDPDQDFDDDCPQVPPPLADPLLVVLLRVVRSDDPPDFPDLVVSQVVDPDDSVSSVVSVVSCVVVVVDDADFDADPVGDTDDD

Secondary structure (DSSP, 8-state):
----------SS-----THHHH-SSS-HHHHHHHHHHHHS-TT----HHHHHHTSSS-HHHHHHHHHHHHHTTS------B-TTS-B---

pLDDT: mean 83.21, std 15.94, range [40.34, 97.31]

Solvent-accessible surface area (backbone atoms only — not comparable to full-atom values): 5890 Å² total; per-residue (Å²): 137,86,83,84,85,77,78,89,71,93,65,97,75,72,88,75,76,64,61,64,77,67,40,81,88,54,51,72,64,31,48,50,51,52,55,50,62,69,59,49,64,92,85,54,73,63,48,62,67,58,58,17,71,77,48,93,51,51,56,68,57,45,52,50,28,51,53,50,31,40,73,73,67,76,44,76,74,54,76,52,72,48,99,86,76,59,66,81,45,92

Radius of gyration: 15.73 Å; Cα contacts (8 Å, |Δi|>4): 66; chains: 1; bounding box: 58×28×30 Å

Sequence (90 aa):
MTQVFRVERNKNFTVMSNHHFKNKDLSLKAKGLLSLMLSLPEDWNYNIQGLASLSRDGIDSVRSAIKELEHYRYVERNIIRNESGYCTKI